Protein AF-A0A4Q3D648-F1 (afdb_monomer)

Sequence (101 aa):
MILISQSSAALAGAALALLVIGATWALWTGLRARADAAAMAEDHVRFNTLVSGSPAQAMIVRADGRIEMPRRLADWLGLQQIPRELDALAGGEGGLMPEDL

Nearest PDB structures (foldseek):
  6krd-assembly1_a  TM=3.530E-01  e=3.973E+00  Saccharomyces cerevisiae S288C

Foldseek 3Di:
DPPQDPVNVVVVVVVVVVVVVVVVVVVVVVVVVVVVVVVVVVVVVVVVVCQVPDPDFDWDQDPVQFIDGDPVVCVVLVHPDDDGGNVCLEDDRSSDDPVRD

pLDDT: mean 84.05, std 9.74, range [45.28, 97.94]

Solvent-accessible surface area (backbone atoms only — not comparable to full-atom values): 5985 Å² total; per-residue (Å²): 132,90,81,73,51,73,66,60,52,50,51,53,52,51,53,51,50,53,51,51,53,50,50,52,50,54,50,51,53,51,54,49,53,51,51,54,51,50,52,52,52,53,52,50,53,52,50,52,50,53,52,73,71,40,92,71,80,77,64,49,73,45,99,85,42,37,38,52,67,51,70,70,56,34,57,74,44,68,36,93,62,85,63,58,39,54,72,64,28,58,40,96,81,28,54,35,55,83,91,74,114

Radius of gyration: 30.0 Å; Cα contacts (8 Å, |Δi|>4): 63; chains: 1; bounding box: 58×30×76 Å

Mean predicted aligned error: 12.08 Å

Secondary structure (DSSP, 8-state):
-----HHHHHHHHHHHHHHHHHHHHHHHHHHHHHHHHHHHHHHHHHHHHHHHH-S----EE-TTSBEE--HHHHHHTT-SS--SBGGGGBSTTTSB-GGG-

Structure (mmCIF, N/CA/C/O backbone):
data_AF-A0A4Q3D648-F1
#
_entry.id   AF-A0A4Q3D648-F1
#
loop_
_atom_site.group_PDB
_atom_site.id
_atom_si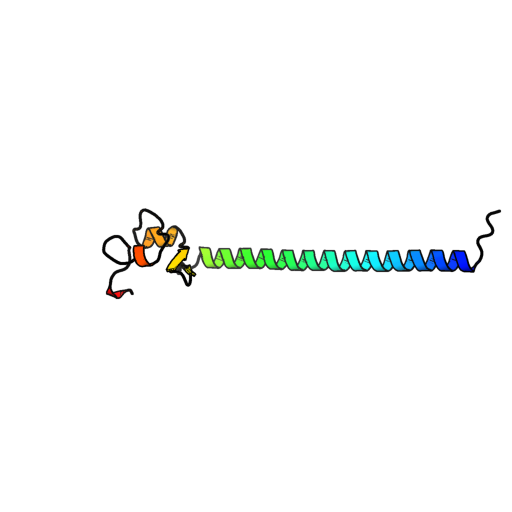te.type_symbol
_atom_site.label_atom_id
_atom_site.label_alt_id
_atom_site.label_comp_id
_atom_site.label_asym_id
_atom_site.label_entity_id
_atom_site.label_seq_id
_atom_site.pdbx_PDB_ins_code
_atom_site.Cartn_x
_atom_site.Cartn_y
_atom_site.Cartn_z
_atom_site.occupancy
_atom_site.B_iso_or_equiv
_atom_site.auth_seq_id
_atom_site.auth_comp_id
_atom_site.auth_asym_id
_atom_site.auth_atom_id
_atom_sit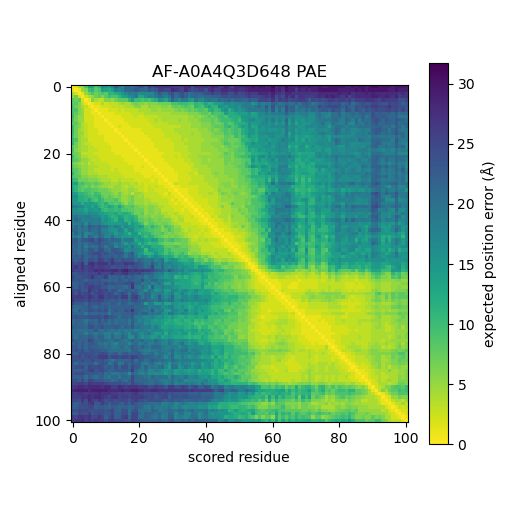e.pdbx_PDB_model_num
ATOM 1 N N . MET A 1 1 ? 25.649 -19.125 -47.269 1.00 45.28 1 MET A N 1
ATOM 2 C CA . MET A 1 1 ? 26.198 -17.895 -46.657 1.00 45.28 1 MET A CA 1
ATOM 3 C C . MET A 1 1 ? 25.013 -16.981 -46.401 1.00 45.28 1 MET A C 1
ATOM 5 O O . MET A 1 1 ? 24.381 -16.574 -47.366 1.00 45.28 1 MET A O 1
ATOM 9 N N . ILE A 1 2 ? 24.608 -16.779 -45.147 1.00 53.84 2 ILE A N 1
ATOM 10 C CA . ILE A 1 2 ? 23.444 -15.934 -44.840 1.00 53.84 2 ILE A CA 1
ATOM 11 C C . ILE A 1 2 ? 23.901 -14.477 -44.995 1.00 53.84 2 ILE A C 1
ATOM 13 O O . ILE A 1 2 ? 24.539 -13.929 -44.102 1.00 53.84 2 ILE A O 1
ATOM 17 N N . LEU A 1 3 ? 23.651 -13.879 -46.162 1.00 66.00 3 LEU A N 1
ATOM 18 C CA . LEU A 1 3 ? 23.873 -12.453 -46.408 1.00 66.00 3 LEU A CA 1
ATOM 19 C C . LEU A 1 3 ? 22.717 -11.675 -45.777 1.00 66.00 3 LEU A C 1
ATOM 21 O O . LEU A 1 3 ? 21.716 -11.377 -46.423 1.00 66.00 3 LEU A O 1
ATOM 25 N N . ILE A 1 4 ? 22.836 -11.398 -44.482 1.00 75.12 4 ILE A N 1
ATOM 26 C CA . ILE A 1 4 ? 21.939 -10.474 -43.788 1.00 75.12 4 ILE A CA 1
ATOM 27 C C . ILE A 1 4 ? 22.225 -9.078 -44.350 1.00 75.12 4 ILE A C 1
ATOM 29 O O . ILE A 1 4 ? 23.363 -8.611 -44.291 1.00 75.12 4 ILE A O 1
ATOM 33 N N . SER A 1 5 ? 21.220 -8.413 -44.933 1.00 82.38 5 SER A N 1
ATOM 34 C CA . SER A 1 5 ? 21.405 -7.037 -45.402 1.00 82.38 5 SER A CA 1
ATOM 35 C C . SER A 1 5 ? 21.670 -6.130 -44.197 1.00 82.38 5 SER A C 1
ATOM 37 O O . SER A 1 5 ? 21.071 -6.309 -43.133 1.00 82.38 5 SER A O 1
ATOM 39 N N . GLN A 1 6 ?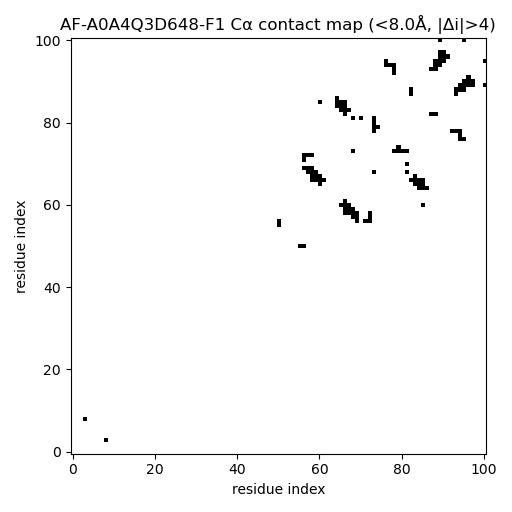 22.545 -5.137 -44.348 1.00 85.25 6 GLN A N 1
ATOM 40 C CA . GLN A 1 6 ? 22.912 -4.220 -43.262 1.00 85.25 6 GLN A CA 1
ATOM 41 C C . GLN A 1 6 ? 21.687 -3.567 -42.595 1.00 85.25 6 GLN A C 1
ATOM 43 O O . GLN A 1 6 ? 21.668 -3.384 -41.379 1.00 85.25 6 GLN A O 1
ATOM 48 N N . SER A 1 7 ? 20.635 -3.279 -43.368 1.00 86.56 7 SER A N 1
ATOM 49 C CA . SER A 1 7 ? 19.377 -2.735 -42.850 1.00 86.56 7 SER A CA 1
ATOM 50 C C . SER A 1 7 ? 18.618 -3.729 -41.968 1.00 86.56 7 SER A C 1
ATOM 52 O O . SER A 1 7 ? 18.117 -3.344 -40.915 1.00 86.56 7 SER A O 1
ATOM 54 N N . SER A 1 8 ? 18.573 -5.010 -42.341 1.00 88.88 8 SER A N 1
ATOM 55 C CA . SER A 1 8 ? 17.927 -6.047 -41.524 1.00 88.88 8 SER A CA 1
ATOM 56 C C . SER A 1 8 ? 18.666 -6.302 -40.205 1.00 88.88 8 SER A C 1
ATOM 58 O O . SER A 1 8 ? 18.023 -6.423 -39.163 1.00 88.88 8 SER A O 1
ATOM 60 N N . ALA A 1 9 ? 20.003 -6.278 -40.215 1.00 88.56 9 ALA A N 1
ATOM 61 C CA . ALA A 1 9 ? 20.806 -6.365 -38.994 1.00 88.56 9 ALA A CA 1
ATOM 62 C C . ALA A 1 9 ? 20.584 -5.151 -38.073 1.00 88.56 9 ALA A C 1
ATOM 64 O O . ALA A 1 9 ? 20.426 -5.314 -36.863 1.00 88.56 9 ALA A O 1
ATOM 65 N N . ALA A 1 10 ? 20.517 -3.942 -38.642 1.00 92.44 10 ALA A N 1
ATOM 66 C CA . ALA A 1 10 ? 20.249 -2.722 -37.886 1.00 92.44 10 ALA A CA 1
ATOM 67 C C . ALA A 1 10 ? 18.854 -2.733 -37.239 1.00 92.44 10 ALA A C 1
ATOM 69 O O . ALA A 1 10 ? 18.722 -2.400 -36.063 1.00 92.44 10 ALA A O 1
ATOM 70 N N . LEU A 1 11 ? 17.822 -3.168 -37.972 1.00 94.62 11 LEU A N 1
ATOM 71 C CA . LEU A 1 11 ? 16.459 -3.286 -37.445 1.00 94.62 11 LEU A CA 1
ATOM 72 C C . LEU A 1 11 ? 16.360 -4.332 -36.332 1.00 94.62 11 LEU A C 1
ATOM 74 O O . LEU A 1 11 ? 15.732 -4.072 -35.308 1.00 94.62 11 LEU A O 1
ATOM 78 N N . ALA A 1 12 ? 17.013 -5.484 -36.497 1.00 93.50 12 ALA A N 1
ATOM 79 C CA . ALA A 1 12 ? 17.062 -6.509 -35.459 1.00 93.50 12 ALA A CA 1
ATOM 80 C C . ALA A 1 12 ? 17.759 -5.994 -34.188 1.00 93.50 12 ALA A C 1
ATOM 82 O O . ALA A 1 12 ? 17.248 -6.180 -33.084 1.00 93.50 12 ALA A O 1
ATOM 83 N N . GLY A 1 13 ? 18.884 -5.288 -34.336 1.00 93.94 13 GLY A N 1
ATOM 84 C CA . GLY A 1 13 ? 19.588 -4.662 -33.216 1.00 93.94 13 GLY A CA 1
ATOM 85 C C . GLY A 1 13 ? 18.743 -3.601 -32.508 1.00 93.94 13 GLY A C 1
ATOM 86 O O . GLY A 1 13 ? 18.663 -3.600 -31.282 1.00 93.94 13 GLY A O 1
ATOM 87 N N . ALA A 1 14 ? 18.055 -2.744 -33.266 1.00 96.06 14 ALA A N 1
ATOM 88 C CA . ALA A 1 14 ? 17.160 -1.732 -32.711 1.00 96.06 14 ALA A CA 1
ATOM 89 C C . ALA A 1 14 ? 15.979 -2.361 -31.954 1.00 96.06 14 ALA A C 1
ATOM 91 O O . ALA A 1 14 ? 15.652 -1.924 -30.851 1.00 96.06 14 ALA A O 1
ATOM 92 N N . ALA A 1 15 ? 15.375 -3.417 -32.505 1.00 96.75 15 ALA A N 1
ATOM 93 C CA . ALA A 1 15 ? 14.295 -4.144 -31.846 1.00 96.75 15 ALA A CA 1
ATOM 94 C C . ALA A 1 15 ? 14.76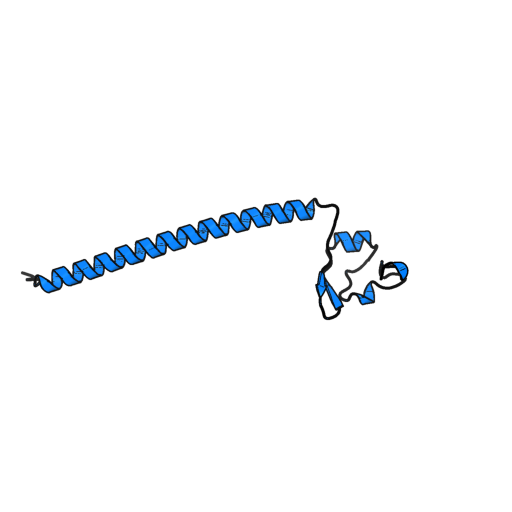0 -4.774 -30.523 1.00 96.75 15 ALA A C 1
ATOM 96 O O . ALA A 1 15 ? 14.093 -4.623 -29.501 1.00 96.75 15 ALA A O 1
ATOM 97 N N . LEU A 1 16 ? 15.932 -5.419 -30.514 1.00 96.62 16 LEU A N 1
ATOM 98 C CA . LEU A 1 16 ? 16.517 -5.976 -29.292 1.00 96.62 16 LEU A CA 1
ATOM 99 C C . LEU A 1 16 ? 16.837 -4.887 -28.263 1.00 96.62 16 LEU A C 1
ATOM 101 O O . LEU A 1 16 ? 16.526 -5.056 -27.087 1.00 96.62 16 LEU A O 1
ATOM 105 N N . ALA A 1 17 ? 17.402 -3.756 -28.692 1.00 96.94 17 ALA A N 1
ATOM 106 C CA . ALA A 1 17 ? 17.693 -2.635 -27.804 1.00 96.94 17 ALA A CA 1
ATOM 107 C C . ALA A 1 17 ? 16.418 -2.089 -27.143 1.00 96.94 17 ALA A C 1
ATOM 109 O O . ALA A 1 17 ? 16.394 -1.888 -25.929 1.00 96.94 17 ALA A O 1
ATOM 110 N N . LEU A 1 18 ? 15.337 -1.918 -27.911 1.00 97.81 18 LEU A N 1
ATOM 111 C CA . LEU A 1 18 ? 14.041 -1.489 -27.377 1.00 97.81 18 LEU A CA 1
ATOM 112 C C . LEU A 1 18 ? 13.471 -2.490 -26.370 1.00 97.81 18 LEU A C 1
ATOM 114 O O . LEU A 1 18 ? 12.968 -2.078 -25.325 1.00 97.81 18 LEU A O 1
ATOM 118 N N . LEU A 1 19 ? 13.584 -3.793 -26.643 1.00 97.19 19 LEU A N 1
ATOM 119 C CA . LEU A 1 19 ? 13.140 -4.829 -25.709 1.00 97.19 19 LEU A CA 1
ATOM 120 C C . LEU A 1 19 ? 13.934 -4.800 -24.402 1.00 97.19 19 LEU A C 1
ATOM 122 O O . LEU A 1 19 ? 13.336 -4.892 -23.333 1.00 97.19 19 LEU A O 1
ATOM 126 N N . VAL A 1 20 ? 15.257 -4.630 -24.469 1.00 97.56 20 VAL A N 1
ATOM 127 C CA . VAL A 1 20 ? 16.107 -4.533 -23.273 1.00 97.56 20 VAL A CA 1
ATOM 128 C C . VAL A 1 20 ? 15.737 -3.302 -22.452 1.00 97.56 20 VAL A C 1
ATOM 130 O O . VAL A 1 20 ? 15.516 -3.423 -21.250 1.00 97.56 20 VAL A O 1
ATOM 133 N N . ILE A 1 21 ? 15.587 -2.141 -23.093 1.00 97.94 21 ILE A N 1
ATOM 134 C CA . ILE A 1 21 ? 15.176 -0.903 -22.417 1.00 97.94 21 ILE A CA 1
ATOM 135 C C . ILE A 1 21 ? 13.806 -1.084 -21.751 1.00 97.94 21 ILE A C 1
ATOM 137 O O . ILE A 1 21 ? 13.642 -0.752 -20.576 1.00 97.94 21 ILE A O 1
ATOM 141 N N . GLY A 1 22 ? 12.838 -1.658 -22.471 1.00 97.75 22 GLY A N 1
ATOM 142 C CA . GLY A 1 22 ? 11.504 -1.937 -21.944 1.00 97.75 22 GLY A CA 1
ATOM 143 C C . GLY A 1 22 ? 11.532 -2.888 -20.746 1.00 97.75 22 GLY A C 1
ATOM 144 O O . GLY A 1 22 ? 10.899 -2.611 -19.729 1.00 97.75 22 GLY A O 1
ATOM 145 N N . ALA A 1 23 ? 12.315 -3.966 -20.822 1.00 96.50 23 ALA A N 1
ATOM 146 C CA . ALA A 1 23 ? 12.465 -4.929 -19.735 1.00 96.50 23 ALA A CA 1
ATOM 147 C C . ALA A 1 23 ? 13.124 -4.305 -18.495 1.00 96.50 23 ALA A C 1
ATOM 149 O O . ALA A 1 23 ? 12.649 -4.507 -17.378 1.00 96.50 23 ALA A O 1
ATOM 150 N N . THR A 1 24 ? 14.180 -3.506 -18.675 1.00 97.00 24 THR A N 1
ATOM 151 C CA . THR A 1 24 ? 14.828 -2.788 -17.570 1.00 97.00 24 THR A CA 1
ATOM 152 C C . THR A 1 24 ? 13.867 -1.802 -16.911 1.00 97.00 24 THR A C 1
ATOM 154 O O . THR A 1 24 ? 13.806 -1.738 -15.684 1.00 97.00 24 THR A O 1
ATOM 157 N N . TRP A 1 25 ? 13.078 -1.070 -17.699 1.00 97.00 25 TRP A N 1
ATOM 158 C CA . TRP A 1 25 ? 12.099 -0.127 -17.166 1.00 97.00 25 TRP A CA 1
ATOM 159 C C . TRP A 1 25 ? 10.966 -0.829 -16.402 1.00 97.00 25 TRP A C 1
ATOM 161 O O . TRP A 1 25 ? 10.623 -0.419 -15.290 1.00 97.00 25 TRP A O 1
ATOM 171 N N . ALA A 1 26 ? 10.437 -1.932 -16.938 1.00 95.88 26 ALA A N 1
ATOM 172 C CA . ALA A 1 26 ? 9.435 -2.754 -16.262 1.00 95.88 26 ALA A CA 1
ATOM 173 C C . ALA A 1 26 ? 9.967 -3.343 -14.943 1.00 95.88 26 ALA A C 1
ATOM 175 O O . ALA A 1 26 ? 9.279 -3.322 -13.924 1.00 95.88 26 ALA A O 1
ATOM 176 N N . LEU A 1 27 ? 11.217 -3.815 -14.927 1.00 95.75 27 LEU A N 1
ATOM 177 C CA . LEU A 1 27 ? 11.841 -4.333 -13.711 1.00 95.75 27 LEU A CA 1
ATOM 178 C C . LEU A 1 27 ? 12.046 -3.231 -12.666 1.00 95.75 27 LEU A C 1
ATOM 180 O O . LEU A 1 27 ? 11.745 -3.431 -11.492 1.00 95.75 27 LEU A O 1
ATOM 184 N N . TRP A 1 28 ? 12.527 -2.059 -13.084 1.00 95.50 28 TRP A N 1
ATOM 185 C CA . TRP A 1 28 ? 12.759 -0.931 -12.183 1.00 95.50 28 TRP A CA 1
ATOM 186 C C . TRP A 1 28 ? 11.460 -0.418 -11.554 1.00 95.50 28 TRP A C 1
ATOM 188 O O . TRP A 1 28 ? 11.392 -0.223 -10.340 1.00 95.50 28 TRP A O 1
ATOM 198 N N . THR A 1 29 ? 10.408 -0.257 -12.358 1.00 94.56 29 THR A N 1
ATOM 199 C CA . THR A 1 29 ? 9.083 0.158 -11.871 1.00 94.56 29 THR A CA 1
ATOM 200 C C . THR A 1 29 ? 8.461 -0.893 -10.951 1.00 94.56 29 THR A C 1
ATOM 202 O O . THR A 1 29 ? 7.937 -0.536 -9.898 1.00 94.56 29 THR A O 1
ATOM 205 N N . GLY A 1 30 ? 8.594 -2.183 -11.276 1.00 92.19 30 GLY A N 1
ATOM 206 C CA . GLY A 1 30 ? 8.129 -3.277 -10.422 1.00 92.19 30 GLY A CA 1
ATOM 207 C C . GLY A 1 30 ? 8.857 -3.349 -9.076 1.00 92.19 30 GLY A C 1
ATOM 208 O O . GLY A 1 30 ? 8.218 -3.493 -8.034 1.00 92.19 30 GLY A O 1
ATOM 209 N N . LEU A 1 31 ? 10.186 -3.198 -9.069 1.00 92.62 31 LEU A N 1
ATOM 210 C CA . LEU A 1 31 ? 10.979 -3.164 -7.835 1.00 92.62 31 LEU A CA 1
ATOM 211 C C . LEU A 1 31 ? 10.625 -1.956 -6.965 1.00 92.62 31 LEU A C 1
ATOM 213 O O . LEU A 1 31 ? 10.501 -2.100 -5.750 1.00 92.62 31 LEU A O 1
ATOM 217 N N . ARG A 1 32 ? 10.418 -0.789 -7.582 1.00 91.62 32 ARG A N 1
ATOM 218 C CA . ARG A 1 32 ? 9.998 0.420 -6.872 1.00 91.62 32 ARG A CA 1
ATOM 219 C C . ARG A 1 32 ? 8.611 0.261 -6.253 1.00 91.62 32 ARG A C 1
ATOM 221 O O . ARG A 1 32 ? 8.467 0.485 -5.060 1.00 91.62 32 ARG A O 1
ATOM 228 N N . ALA A 1 33 ? 7.635 -0.234 -7.014 1.00 88.56 33 ALA A N 1
ATOM 229 C CA . ALA A 1 33 ? 6.294 -0.507 -6.499 1.00 88.56 33 ALA A CA 1
ATOM 230 C C . ALA A 1 33 ? 6.311 -1.520 -5.342 1.00 88.56 33 ALA A C 1
ATOM 232 O O . ALA A 1 33 ? 5.576 -1.369 -4.368 1.00 88.56 33 ALA A O 1
ATOM 233 N N . ARG A 1 34 ? 7.180 -2.538 -5.412 1.00 87.81 34 ARG A N 1
ATOM 234 C CA . ARG A 1 34 ? 7.365 -3.501 -4.320 1.00 87.81 34 ARG A CA 1
ATOM 235 C C . ARG A 1 34 ? 7.953 -2.852 -3.065 1.00 87.81 34 ARG A C 1
ATOM 237 O O . ARG A 1 34 ? 7.523 -3.196 -1.968 1.00 87.81 34 ARG A O 1
ATOM 244 N N . ALA A 1 35 ? 8.930 -1.959 -3.216 1.00 87.75 35 ALA A N 1
ATOM 245 C CA . ALA A 1 35 ? 9.520 -1.232 -2.094 1.00 87.75 35 ALA A CA 1
ATOM 246 C C . ALA A 1 35 ? 8.493 -0.301 -1.430 1.00 87.75 35 ALA A C 1
ATOM 248 O O . ALA A 1 35 ? 8.347 -0.330 -0.211 1.00 87.75 35 ALA A O 1
ATOM 249 N N . ASP A 1 36 ? 7.726 0.438 -2.234 1.00 87.06 36 ASP A N 1
ATOM 250 C CA . ASP A 1 36 ? 6.672 1.330 -1.746 1.00 87.06 36 ASP A CA 1
ATOM 251 C C . ASP A 1 36 ? 5.576 0.538 -1.006 1.00 87.06 36 ASP A C 1
ATOM 253 O O . ASP A 1 36 ? 5.165 0.913 0.090 1.00 87.06 36 ASP A O 1
ATOM 257 N N . ALA A 1 37 ? 5.157 -0.613 -1.545 1.00 81.56 37 ALA A N 1
ATOM 258 C CA . ALA A 1 37 ? 4.182 -1.487 -0.891 1.00 81.56 37 ALA A CA 1
ATOM 259 C C . ALA A 1 37 ? 4.693 -2.062 0.443 1.00 81.56 37 ALA A C 1
ATOM 261 O O . ALA A 1 37 ? 3.922 -2.191 1.393 1.00 81.56 37 ALA A O 1
ATOM 262 N N . ALA A 1 38 ? 5.983 -2.403 0.529 1.00 85.44 38 ALA A N 1
ATOM 263 C CA . ALA A 1 38 ? 6.588 -2.881 1.770 1.00 85.44 38 ALA A CA 1
ATOM 264 C C . ALA A 1 38 ? 6.617 -1.782 2.844 1.00 85.44 38 ALA A C 1
ATOM 266 O O . ALA A 1 38 ? 6.247 -2.049 3.985 1.00 85.44 38 ALA A O 1
ATOM 267 N N . ALA A 1 39 ? 6.974 -0.551 2.464 1.00 83.50 39 ALA A N 1
ATOM 268 C CA . ALA A 1 39 ? 6.949 0.598 3.366 1.00 83.50 39 ALA A CA 1
ATOM 269 C C . ALA A 1 39 ? 5.528 0.880 3.887 1.00 83.50 39 ALA A C 1
ATOM 271 O O . ALA A 1 39 ? 5.326 1.026 5.090 1.00 83.50 39 ALA A O 1
ATOM 272 N N . MET A 1 40 ? 4.521 0.852 3.004 1.00 80.56 40 MET A N 1
ATOM 273 C CA . MET A 1 40 ? 3.115 0.996 3.406 1.00 80.56 40 MET A CA 1
ATOM 274 C C . MET A 1 40 ? 2.680 -0.104 4.382 1.00 80.56 40 MET A C 1
ATOM 276 O O . MET A 1 40 ? 2.009 0.176 5.372 1.00 80.56 40 MET A O 1
ATOM 280 N N . ALA A 1 41 ? 3.069 -1.359 4.144 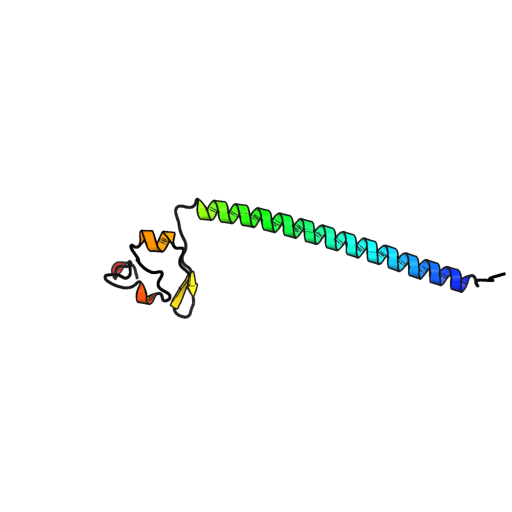1.00 83.19 41 ALA A N 1
ATOM 281 C CA . ALA A 1 41 ? 2.729 -2.458 5.044 1.00 83.19 41 ALA A CA 1
ATOM 282 C C . ALA A 1 41 ? 3.340 -2.274 6.446 1.00 83.19 41 ALA A C 1
ATOM 284 O O . ALA A 1 41 ? 2.673 -2.538 7.448 1.00 83.19 41 ALA A O 1
ATOM 285 N N . GLU A 1 42 ? 4.580 -1.793 6.528 1.00 83.12 42 GLU A N 1
ATOM 286 C CA . GLU A 1 42 ? 5.260 -1.523 7.797 1.00 83.12 42 GLU A CA 1
ATOM 287 C C . GLU A 1 42 ? 4.589 -0.380 8.575 1.00 83.12 42 GLU A C 1
ATOM 289 O O . GLU A 1 42 ? 4.306 -0.522 9.771 1.00 83.12 42 GLU A O 1
ATOM 294 N N . ASP A 1 43 ? 4.223 0.706 7.889 1.00 79.50 43 ASP A N 1
ATOM 295 C CA . ASP A 1 43 ? 3.473 1.812 8.489 1.00 79.50 43 ASP A CA 1
ATOM 296 C C . ASP A 1 43 ? 2.115 1.347 9.028 1.00 79.50 43 ASP A C 1
ATOM 298 O O . ASP A 1 43 ? 1.741 1.684 10.153 1.00 79.50 43 ASP A O 1
ATOM 302 N N . HIS A 1 44 ? 1.393 0.510 8.279 1.00 76.00 44 HIS A N 1
ATOM 303 C CA . HIS A 1 44 ? 0.117 -0.057 8.723 1.00 76.00 44 HIS A CA 1
ATOM 304 C C . HIS A 1 44 ? 0.269 -0.892 10.000 1.00 76.00 44 HIS A C 1
ATOM 306 O O . HIS A 1 44 ? -0.547 -0.769 10.917 1.00 76.00 44 HIS A O 1
ATOM 312 N N . VAL A 1 45 ? 1.315 -1.718 10.095 1.00 80.94 45 VAL A N 1
ATOM 313 C CA . VAL A 1 45 ? 1.607 -2.502 11.306 1.00 80.94 45 VAL A CA 1
ATOM 314 C C . VAL A 1 45 ? 1.882 -1.574 12.488 1.00 80.94 45 VAL A C 1
ATOM 316 O O . VAL A 1 45 ? 1.352 -1.791 13.582 1.00 80.94 45 VAL A O 1
ATOM 319 N N . ARG A 1 46 ? 2.652 -0.503 12.276 1.00 79.69 46 ARG A N 1
ATOM 320 C CA . ARG A 1 46 ? 2.939 0.492 13.312 1.00 79.69 46 ARG A CA 1
ATOM 321 C C . ARG A 1 46 ? 1.674 1.216 13.776 1.00 79.69 46 ARG A C 1
ATOM 323 O O . ARG A 1 46 ? 1.450 1.306 14.982 1.00 79.69 46 ARG A O 1
ATOM 330 N N . PHE A 1 47 ? 0.825 1.675 12.857 1.00 77.44 47 PHE A N 1
ATOM 331 C CA . PHE A 1 47 ? -0.458 2.295 13.197 1.00 77.44 47 PHE A CA 1
ATOM 332 C C . PHE A 1 47 ? -1.369 1.333 13.950 1.00 77.44 47 PHE A C 1
ATOM 334 O O . PHE A 1 47 ? -1.918 1.705 14.982 1.00 77.44 47 PHE A O 1
ATOM 341 N N . ASN A 1 48 ? -1.481 0.085 13.498 1.00 77.88 48 ASN A N 1
ATOM 342 C CA . ASN A 1 48 ? -2.298 -0.912 14.180 1.00 77.88 48 ASN A CA 1
ATOM 343 C C . ASN A 1 48 ? -1.774 -1.197 15.596 1.00 77.88 48 ASN A C 1
ATOM 345 O O . ASN A 1 48 ? -2.555 -1.341 16.533 1.00 77.88 48 ASN A O 1
ATOM 349 N N . THR A 1 49 ? -0.452 -1.192 15.781 1.00 77.56 49 THR A N 1
ATOM 350 C CA . THR A 1 49 ? 0.172 -1.332 17.104 1.00 77.56 49 THR A CA 1
ATOM 351 C C . THR A 1 49 ? -0.171 -0.142 18.005 1.00 77.56 49 THR A C 1
ATOM 353 O O . THR A 1 49 ? -0.613 -0.344 19.135 1.00 77.56 49 THR A O 1
ATOM 356 N N . LEU A 1 50 ? -0.057 1.090 17.497 1.00 79.50 50 LEU A N 1
ATOM 357 C CA . LEU A 1 50 ? -0.441 2.302 18.232 1.00 79.50 50 LEU A CA 1
ATOM 358 C C . LEU A 1 50 ? -1.934 2.320 18.585 1.00 79.50 50 LEU A C 1
ATOM 360 O O . LEU A 1 50 ? -2.284 2.659 19.710 1.00 79.50 50 LEU A O 1
ATOM 364 N N . VAL A 1 51 ? -2.809 1.907 17.666 1.00 74.88 51 VAL A N 1
ATOM 365 C CA . VAL A 1 51 ? -4.256 1.794 17.906 1.00 74.88 51 VAL A CA 1
ATOM 366 C C . VAL A 1 51 ? -4.553 0.712 18.946 1.00 74.88 51 VAL A C 1
ATOM 368 O O . VAL A 1 51 ? -5.345 0.941 19.851 1.00 74.88 51 VAL A O 1
ATOM 371 N N . SER A 1 52 ? -3.891 -0.445 18.876 1.00 70.50 52 SER A N 1
ATOM 372 C CA . SER A 1 52 ? -4.105 -1.546 19.827 1.00 70.50 52 SER A CA 1
ATOM 373 C C . SER A 1 52 ? -3.664 -1.215 21.261 1.00 70.50 52 SER A C 1
ATOM 375 O O . SER A 1 52 ? -4.257 -1.713 22.225 1.00 70.50 52 SER A O 1
ATOM 377 N N . GLY A 1 53 ? -2.631 -0.373 21.392 1.00 70.06 53 GLY A N 1
ATOM 378 C CA . GLY A 1 53 ? -2.118 0.134 22.665 1.00 70.06 53 GLY A CA 1
ATOM 379 C C . GLY A 1 53 ? -2.782 1.431 23.131 1.00 70.06 53 GLY A C 1
ATOM 380 O O . GLY A 1 53 ? -2.559 1.849 24.264 1.00 70.06 53 GLY A O 1
ATOM 381 N N . SER A 1 54 ? -3.592 2.067 22.281 1.00 67.94 54 SER A N 1
ATOM 382 C CA . SER A 1 54 ? -4.313 3.289 22.619 1.00 67.94 54 SER A CA 1
ATOM 383 C C . SER A 1 54 ? -5.429 2.988 23.628 1.00 67.94 54 SER A C 1
ATOM 385 O O . SER A 1 54 ? -6.199 2.045 23.430 1.00 67.94 54 SER A O 1
ATOM 387 N N . PRO A 1 55 ? -5.576 3.804 24.688 1.00 67.88 55 PRO A N 1
ATOM 388 C CA . PRO A 1 55 ? -6.712 3.711 25.602 1.00 67.88 55 PRO A CA 1
ATOM 389 C C . PRO A 1 55 ? -8.033 4.155 24.949 1.00 67.88 55 PRO A C 1
ATOM 391 O O . PRO A 1 55 ? -9.097 3.830 25.461 1.00 67.88 55 PRO A O 1
ATOM 394 N N . ALA A 1 56 ? -7.992 4.876 23.824 1.00 73.12 56 ALA A N 1
ATOM 395 C CA . ALA A 1 56 ? -9.183 5.283 23.084 1.00 73.12 56 ALA A CA 1
ATOM 396 C C . ALA A 1 56 ? -9.497 4.271 21.970 1.00 73.12 56 ALA A C 1
ATOM 398 O O . ALA A 1 56 ? -8.718 4.128 21.023 1.00 73.12 56 ALA A O 1
ATOM 399 N N . GLN A 1 57 ? -10.642 3.592 22.082 1.00 80.06 57 GLN A N 1
ATOM 400 C CA . GLN A 1 57 ? -11.156 2.652 21.086 1.00 80.06 57 GLN A CA 1
ATOM 401 C C . GLN A 1 57 ? -12.260 3.331 20.261 1.00 8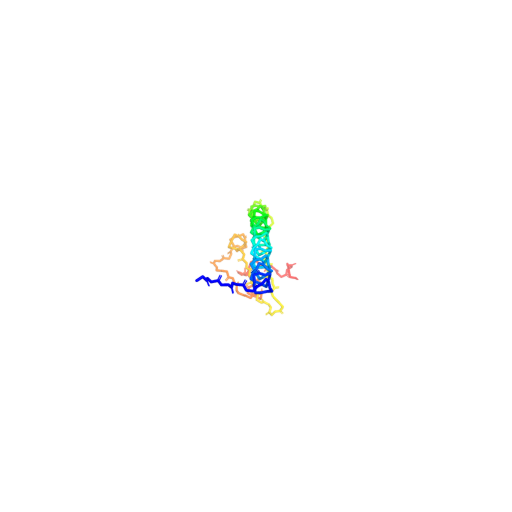0.06 57 GLN A C 1
ATOM 403 O O . GLN A 1 57 ? -13.265 3.762 20.814 1.00 80.06 57 GLN A O 1
ATOM 408 N N . ALA A 1 58 ? -12.081 3.427 18.941 1.00 81.56 58 ALA A N 1
ATOM 409 C CA . ALA A 1 58 ? -13.059 4.059 18.053 1.00 81.56 58 ALA A CA 1
ATOM 410 C C . ALA A 1 58 ? -14.129 3.066 17.557 1.00 81.56 58 ALA A C 1
ATOM 412 O O . ALA A 1 58 ? -13.807 1.920 17.240 1.00 81.56 58 ALA A O 1
ATOM 413 N N . MET A 1 59 ? -15.375 3.535 17.439 1.00 87.31 59 MET A N 1
ATOM 414 C CA . MET A 1 59 ? -16.492 2.878 16.748 1.00 87.31 59 MET A CA 1
ATOM 415 C C . MET A 1 59 ? -16.851 3.695 15.506 1.00 87.31 59 MET A C 1
ATOM 417 O O . MET A 1 59 ? -16.888 4.923 15.566 1.00 87.31 59 MET A O 1
ATOM 421 N N . ILE A 1 60 ? -17.119 3.028 14.385 1.00 88.31 60 ILE A N 1
ATOM 422 C CA . ILE A 1 60 ? -17.533 3.696 13.147 1.00 88.31 60 ILE A CA 1
ATOM 423 C C . ILE A 1 60 ? -19.055 3.666 13.065 1.00 88.31 60 ILE A C 1
ATOM 425 O O . ILE A 1 60 ? -19.648 2.593 13.126 1.00 88.31 60 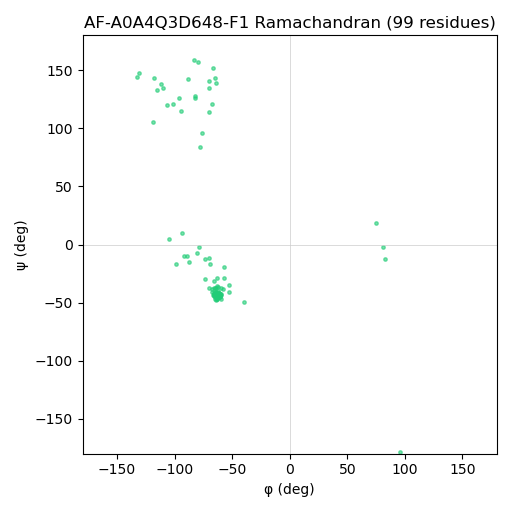ILE A O 1
ATOM 429 N N . VAL A 1 61 ? -19.668 4.834 12.880 1.00 90.38 61 VAL A N 1
ATOM 430 C CA . VAL A 1 61 ? -21.101 4.983 12.601 1.00 90.38 61 VAL A CA 1
ATOM 431 C C . VAL A 1 61 ? -21.264 5.361 11.132 1.00 90.38 61 VAL A C 1
ATOM 433 O O . VAL A 1 61 ? -20.734 6.373 10.671 1.00 90.38 61 VAL A O 1
ATOM 436 N N . ARG A 1 62 ? -21.969 4.530 10.370 1.00 89.00 62 ARG A N 1
ATOM 437 C CA . ARG A 1 62 ? -22.291 4.783 8.964 1.00 89.00 62 ARG A CA 1
ATOM 438 C C . ARG A 1 62 ? -23.474 5.750 8.869 1.00 89.00 62 ARG A C 1
ATOM 440 O O . ARG A 1 62 ? -24.290 5.842 9.778 1.00 89.00 62 ARG A O 1
ATOM 447 N N . ALA A 1 63 ? -23.594 6.444 7.737 1.00 87.44 63 ALA A N 1
ATOM 448 C CA . ALA A 1 63 ? -24.679 7.398 7.483 1.00 87.44 63 ALA A CA 1
ATOM 449 C C . ALA A 1 63 ? -26.097 6.795 7.590 1.00 87.44 63 ALA A C 1
ATOM 451 O O . ALA A 1 63 ? -27.060 7.534 7.749 1.00 87.44 63 ALA A O 1
ATOM 452 N N . ASP A 1 64 ? -26.227 5.470 7.497 1.00 86.44 64 ASP A N 1
ATOM 453 C CA . ASP A 1 64 ? -27.482 4.730 7.663 1.00 86.44 64 ASP A CA 1
ATOM 454 C C . ASP A 1 64 ? -27.707 4.217 9.098 1.00 86.44 64 ASP A C 1
ATOM 456 O O . ASP A 1 64 ? -28.602 3.410 9.324 1.00 86.44 64 ASP A O 1
ATOM 460 N N . GLY A 1 65 ? -26.890 4.650 10.061 1.00 84.94 65 GLY A N 1
ATOM 461 C CA . GLY A 1 65 ? -26.988 4.246 11.463 1.00 84.94 65 GLY A CA 1
ATOM 462 C C . GLY A 1 65 ? -26.359 2.889 11.775 1.00 84.94 65 GLY A C 1
ATOM 463 O O . GLY A 1 65 ? -26.322 2.504 12.942 1.00 84.94 65 GLY A O 1
ATOM 464 N N . ARG A 1 66 ? -25.820 2.163 10.785 1.00 90.12 66 ARG A N 1
ATOM 465 C CA . ARG A 1 66 ? -25.087 0.918 11.047 1.00 90.12 66 ARG A CA 1
ATOM 466 C C . ARG A 1 66 ? -23.761 1.203 11.736 1.00 90.12 66 ARG A C 1
ATOM 468 O O . ARG A 1 66 ? -23.064 2.149 11.370 1.00 90.12 66 ARG A O 1
ATOM 475 N N . ILE A 1 67 ? -23.396 0.359 12.693 1.00 90.81 67 ILE A N 1
ATOM 476 C CA . ILE A 1 67 ? -22.178 0.530 13.485 1.00 90.81 67 ILE A CA 1
ATOM 477 C C . ILE A 1 67 ? -21.201 -0.628 13.309 1.00 90.81 67 ILE A C 1
ATOM 479 O O . ILE A 1 67 ? -21.582 -1.794 13.202 1.00 90.81 67 ILE A O 1
ATOM 483 N N . GLU A 1 68 ? -19.917 -0.288 13.303 1.00 88.69 68 GLU A N 1
ATOM 484 C CA . GLU A 1 68 ? -18.805 -1.231 13.353 1.00 88.69 68 GLU A CA 1
ATOM 485 C C . GLU A 1 68 ? -18.003 -0.934 14.622 1.00 88.69 68 GLU A C 1
ATOM 487 O O . GLU A 1 68 ? -17.302 0.078 14.723 1.00 88.69 68 GLU A O 1
ATOM 492 N N . MET A 1 69 ? -18.153 -1.809 15.617 1.00 87.69 69 MET A N 1
ATOM 493 C CA . MET A 1 69 ? -17.570 -1.636 16.943 1.00 87.69 69 MET A CA 1
ATOM 494 C C . MET A 1 69 ? -16.531 -2.728 17.254 1.00 87.69 69 MET A C 1
ATOM 496 O O . MET A 1 69 ? -16.814 -3.920 17.091 1.00 87.69 69 MET A O 1
ATOM 500 N N . PRO A 1 70 ? -15.346 -2.358 17.771 1.00 85.56 70 PRO A N 1
ATOM 501 C CA . PRO A 1 70 ? -14.369 -3.306 18.299 1.00 85.56 70 PRO A CA 1
ATOM 502 C C . PRO A 1 70 ? -14.901 -4.049 19.529 1.00 85.56 70 PRO A C 1
ATOM 504 O O . PRO A 1 70 ? -15.470 -3.435 20.429 1.00 85.56 70 PRO A O 1
ATOM 507 N N . ARG A 1 71 ? -14.644 -5.362 19.625 1.00 85.50 71 ARG A N 1
ATOM 508 C CA . ARG A 1 71 ? -15.142 -6.210 20.729 1.00 85.50 71 ARG A CA 1
ATOM 509 C C . ARG A 1 71 ? -14.806 -5.657 22.118 1.00 85.50 71 ARG A C 1
ATOM 511 O O . ARG A 1 71 ? -15.671 -5.633 22.977 1.00 85.50 71 ARG A O 1
ATOM 518 N N . ARG A 1 72 ? -13.589 -5.133 22.299 1.00 83.44 72 ARG A N 1
ATOM 519 C CA . ARG A 1 72 ? -13.141 -4.518 23.558 1.00 83.44 72 ARG A CA 1
ATOM 520 C C . ARG A 1 72 ? -14.029 -3.345 24.000 1.00 83.44 72 ARG A C 1
ATOM 522 O O . ARG A 1 72 ? -14.276 -3.208 25.189 1.00 83.44 72 ARG A O 1
ATOM 529 N N . LEU A 1 73 ? -14.502 -2.515 23.064 1.00 85.62 73 LEU A N 1
ATOM 530 C CA . LEU A 1 73 ? -15.408 -1.406 23.386 1.00 85.62 73 LEU A CA 1
ATOM 531 C C . LEU A 1 73 ? -16.790 -1.928 23.795 1.00 85.62 73 LEU A C 1
ATOM 533 O O . LEU A 1 73 ? -17.372 -1.410 24.739 1.00 85.62 73 LEU A O 1
ATOM 537 N N . ALA A 1 74 ? -17.271 -2.994 23.147 1.00 87.75 74 ALA A N 1
ATOM 538 C CA . ALA A 1 74 ? -18.504 -3.668 23.554 1.00 87.75 74 ALA A CA 1
ATOM 539 C C . ALA A 1 74 ? -18.403 -4.190 24.997 1.00 87.75 74 ALA A C 1
ATOM 541 O O . ALA A 1 74 ? -19.312 -3.979 25.794 1.00 87.75 74 ALA A O 1
ATOM 542 N N . ASP A 1 75 ? -17.264 -4.798 25.343 1.00 85.81 75 ASP A N 1
ATOM 543 C CA . ASP A 1 75 ? -17.007 -5.302 26.693 1.00 85.81 75 ASP A CA 1
ATOM 544 C C . ASP A 1 75 ? -16.945 -4.155 27.726 1.00 85.81 75 ASP A C 1
ATOM 546 O O . ASP A 1 75 ? -17.447 -4.306 28.838 1.00 85.81 75 ASP A O 1
ATOM 550 N N . TRP A 1 76 ? -16.380 -2.990 27.371 1.00 86.25 76 TRP A N 1
ATOM 551 C CA . TRP A 1 76 ? -16.379 -1.796 28.235 1.00 86.25 76 TRP A CA 1
ATOM 552 C C . TRP A 1 76 ? -17.776 -1.227 28.475 1.00 86.25 76 TRP A C 1
ATOM 554 O O . TRP A 1 76 ? -18.068 -0.795 29.587 1.00 86.25 76 TRP A O 1
ATOM 564 N N . LEU A 1 77 ? -18.631 -1.251 27.452 1.00 86.19 77 LEU A N 1
ATOM 565 C CA . LEU A 1 77 ? -20.028 -0.820 27.533 1.00 86.19 77 LEU A CA 1
ATOM 566 C C . LEU A 1 77 ? -20.945 -1.877 28.178 1.00 86.19 77 LEU A C 1
ATOM 568 O O . LEU A 1 77 ? -22.137 -1.636 28.335 1.00 86.19 77 LEU A O 1
ATOM 572 N N . GLY A 1 78 ? -20.415 -3.049 28.550 1.00 86.44 78 GLY A N 1
ATOM 573 C CA . GLY A 1 78 ? -21.186 -4.124 29.184 1.00 86.44 78 GLY A CA 1
ATOM 574 C C . GLY A 1 78 ? -22.101 -4.900 28.230 1.00 86.44 78 GLY A C 1
ATOM 575 O O . GLY A 1 78 ? -23.016 -5.590 28.677 1.00 86.44 78 GLY A O 1
ATOM 576 N N . LEU A 1 79 ? -21.864 -4.817 26.921 1.00 86.69 79 LEU A N 1
ATOM 577 C CA . LEU A 1 79 ? -22.710 -5.422 25.895 1.00 86.69 79 LEU A CA 1
ATOM 578 C C . LEU A 1 79 ? -22.385 -6.907 25.703 1.00 86.69 79 LEU A C 1
ATOM 580 O O . LEU A 1 79 ? -21.252 -7.280 25.399 1.00 86.69 79 LEU A O 1
ATOM 584 N N . GLN A 1 80 ? -23.395 -7.777 25.798 1.00 82.75 80 GLN A N 1
ATOM 585 C CA . GLN A 1 80 ? -23.203 -9.221 25.581 1.00 82.75 80 GLN A CA 1
ATOM 586 C C . GLN A 1 80 ? -23.011 -9.597 24.105 1.00 82.75 80 GLN A C 1
ATOM 588 O O . GLN A 1 80 ? -22.331 -10.575 23.777 1.00 82.75 80 GLN A O 1
ATOM 593 N N . GLN A 1 81 ? -23.603 -8.818 23.202 1.00 83.75 81 GLN A N 1
ATOM 594 C CA . GLN A 1 81 ? -23.503 -8.995 21.761 1.00 83.75 81 GLN A CA 1
ATOM 595 C C . GLN A 1 81 ? -23.181 -7.654 21.111 1.00 83.75 81 GLN A C 1
ATOM 597 O O . GLN A 1 81 ? -23.670 -6.627 21.559 1.00 83.75 81 GLN A O 1
ATOM 602 N N . ILE A 1 82 ? -22.370 -7.667 20.049 1.00 84.31 82 ILE A N 1
ATOM 603 C CA . ILE A 1 82 ? -22.054 -6.454 19.288 1.00 84.31 82 ILE A CA 1
ATOM 604 C C . ILE A 1 82 ? -23.320 -6.025 18.517 1.00 84.31 82 ILE A C 1
ATOM 606 O O . ILE A 1 82 ? -23.744 -6.770 17.622 1.00 84.31 82 ILE A O 1
ATOM 610 N N . PRO A 1 83 ? -23.925 -4.866 18.840 1.00 85.56 83 PRO A N 1
ATOM 611 C CA . PRO A 1 83 ? -25.064 -4.335 18.105 1.00 85.56 83 PRO A CA 1
ATOM 612 C C . PRO A 1 83 ? -24.654 -3.924 16.686 1.00 85.56 83 PRO A C 1
ATOM 614 O O . PRO A 1 83 ? -23.498 -3.592 16.427 1.00 85.56 83 PRO A O 1
ATOM 617 N N . ARG A 1 84 ? -25.603 -3.985 15.744 1.00 86.38 84 ARG A N 1
ATOM 618 C CA . ARG A 1 84 ? -25.373 -3.638 14.326 1.00 86.38 84 ARG A CA 1
ATOM 619 C C . ARG A 1 84 ? -25.823 -2.228 13.966 1.00 86.38 84 ARG A C 1
ATOM 621 O O . ARG A 1 84 ? -25.427 -1.729 12.917 1.00 86.38 84 ARG A O 1
ATOM 628 N N . GLU A 1 85 ? -26.641 -1.612 14.809 1.00 87.06 85 GLU A N 1
ATOM 629 C CA . GLU A 1 85 ? -27.235 -0.295 14.596 1.00 87.06 85 GLU A CA 1
ATOM 630 C C . GLU A 1 85 ? -27.036 0.567 15.842 1.00 87.06 85 GLU A C 1
ATOM 632 O O . GLU A 1 85 ? -27.009 0.045 16.957 1.00 87.06 85 GLU A O 1
ATOM 637 N N . LEU A 1 86 ? -26.885 1.876 15.642 1.00 85.19 86 LEU A N 1
ATOM 638 C CA . LEU A 1 86 ? -26.647 2.852 16.704 1.00 85.19 86 LEU A CA 1
ATOM 639 C C . LEU A 1 86 ? -27.823 2.932 17.685 1.00 85.19 86 LEU A C 1
ATOM 641 O O . LEU A 1 86 ? -27.604 3.082 18.878 1.00 85.19 86 LEU A O 1
ATOM 645 N N . ASP A 1 87 ? -29.054 2.779 17.197 1.00 84.94 87 ASP A N 1
ATOM 646 C CA . ASP A 1 87 ? -30.263 2.851 18.029 1.00 84.94 87 ASP A CA 1
ATOM 647 C C . ASP A 1 87 ? -30.310 1.730 19.081 1.00 84.94 87 ASP A C 1
ATOM 649 O O . ASP A 1 87 ? -30.798 1.915 20.189 1.00 84.94 87 ASP A O 1
ATOM 653 N N . ALA A 1 88 ? -29.691 0.582 18.786 1.00 84.06 88 ALA A N 1
ATOM 654 C CA . ALA A 1 88 ? -29.572 -0.522 19.735 1.00 84.06 88 ALA A CA 1
ATOM 655 C C . ALA A 1 88 ? -28.616 -0.225 20.906 1.00 84.06 88 ALA A C 1
ATOM 657 O O . ALA A 1 88 ? -28.584 -0.996 21.864 1.00 84.06 88 ALA A O 1
ATOM 658 N N . LEU A 1 89 ? -27.831 0.857 20.829 1.00 84.62 89 LEU A N 1
ATOM 659 C CA . LEU A 1 89 ? -27.000 1.329 21.935 1.00 84.62 89 LEU A CA 1
ATOM 660 C C . LEU A 1 89 ? -27.754 2.281 22.878 1.00 84.62 89 LEU A C 1
ATOM 662 O O . LEU A 1 89 ? -27.295 2.525 23.991 1.00 84.62 89 LEU A O 1
ATOM 666 N N . ALA A 1 90 ? -28.904 2.816 22.466 1.00 80.25 90 ALA A N 1
ATOM 667 C CA . ALA A 1 90 ? -29.670 3.755 23.271 1.00 80.25 90 ALA A CA 1
ATOM 668 C C . ALA A 1 90 ? -30.553 3.027 24.303 1.00 80.25 90 ALA A C 1
ATOM 670 O O . ALA A 1 90 ? -31.368 2.168 23.961 1.00 80.25 90 ALA A O 1
ATOM 671 N N . GLY A 1 91 ? -30.443 3.413 25.577 1.00 67.19 91 GLY A N 1
ATOM 672 C CA . GLY A 1 91 ? -31.332 2.945 26.647 1.00 67.19 91 GLY A CA 1
ATOM 673 C C . GLY A 1 91 ? -30.793 1.757 27.454 1.00 67.19 91 GLY A C 1
ATOM 674 O O . GLY A 1 91 ? -29.685 1.288 27.240 1.00 67.19 91 GLY A O 1
ATOM 675 N N . GLY A 1 92 ? -31.591 1.284 28.421 1.00 66.81 92 GLY A N 1
ATOM 676 C CA . GLY A 1 92 ? -31.151 0.534 29.616 1.00 66.81 92 GLY A CA 1
ATOM 677 C C . GLY A 1 92 ? -30.039 -0.517 29.461 1.00 66.81 92 GLY A C 1
ATOM 678 O O . GLY A 1 92 ? -29.090 -0.479 30.236 1.00 66.81 92 GLY A O 1
ATOM 679 N N . GLU A 1 93 ? -30.130 -1.432 28.488 1.00 67.69 93 GLU A N 1
ATOM 680 C CA . GLU A 1 93 ? -29.091 -2.456 28.229 1.00 67.69 93 GLU A CA 1
ATOM 681 C C . GLU A 1 93 ? -28.227 -2.175 26.981 1.00 67.69 93 GLU A C 1
ATOM 683 O O . GLU A 1 93 ? -27.380 -2.987 26.617 1.00 67.69 93 GLU A O 1
ATOM 688 N N . GLY A 1 94 ? -28.421 -1.029 26.322 1.00 75.44 94 GLY A N 1
ATOM 689 C CA . GLY A 1 94 ? -27.680 -0.597 25.131 1.00 75.44 94 GLY A CA 1
ATOM 690 C C . GLY A 1 94 ? -26.308 0.020 25.432 1.00 75.44 94 GLY A C 1
ATOM 691 O O . GLY A 1 94 ? -25.509 0.250 24.527 1.00 75.44 94 GLY A O 1
ATOM 692 N N . GLY A 1 95 ? -25.984 0.248 26.703 1.00 76.06 95 GLY A N 1
ATOM 693 C CA . GLY A 1 95 ? -24.671 0.736 27.129 1.00 76.06 95 GLY A CA 1
ATOM 694 C C . GLY A 1 95 ? -24.472 2.253 27.022 1.00 76.06 95 GLY A C 1
ATOM 695 O O . GLY A 1 95 ? -23.522 2.743 27.625 1.00 76.06 95 GLY A O 1
ATOM 696 N N . LEU A 1 96 ? -25.352 2.997 26.333 1.00 80.19 96 LEU A N 1
ATOM 697 C CA .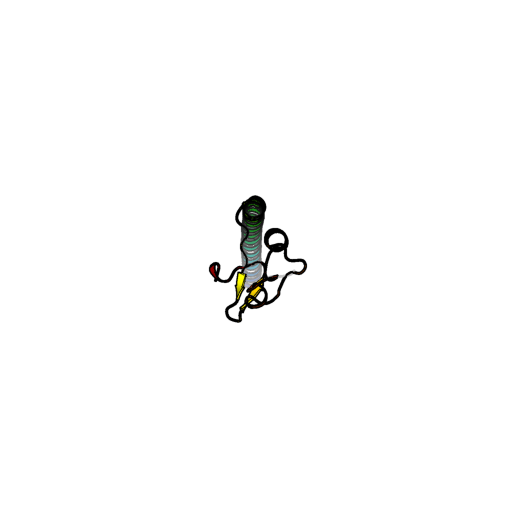 LEU A 1 96 ? -25.390 4.468 26.348 1.00 80.19 96 LEU A CA 1
ATOM 698 C C . LEU A 1 96 ? -26.626 4.979 27.096 1.00 80.19 96 LEU A C 1
ATOM 700 O O . LEU A 1 96 ? -27.751 4.510 26.877 1.00 80.19 96 LEU A O 1
ATOM 704 N N . MET A 1 97 ? -26.419 5.967 27.965 1.00 79.00 97 MET A N 1
ATOM 705 C CA . MET A 1 97 ? -27.498 6.639 28.679 1.00 79.00 97 MET A CA 1
ATOM 706 C C . MET A 1 97 ? -28.119 7.742 27.810 1.00 79.00 97 MET A C 1
ATOM 708 O O . MET A 1 97 ? -27.488 8.224 26.871 1.00 79.00 97 MET A O 1
ATOM 712 N N . PRO A 1 98 ? -29.359 8.176 28.100 1.00 74.25 98 PRO A N 1
ATOM 713 C CA . PRO A 1 98 ? -29.999 9.262 27.358 1.00 74.25 98 PRO A CA 1
ATOM 714 C C . PRO A 1 98 ? -29.197 10.570 27.366 1.00 74.25 98 PRO A C 1
ATOM 716 O O . PRO A 1 98 ? -29.312 11.347 26.427 1.00 74.25 98 PRO A O 1
ATOM 719 N N . GLU A 1 99 ? -28.401 10.818 28.410 1.00 77.31 99 GLU A N 1
ATOM 720 C CA . GLU A 1 99 ? -27.484 11.961 28.489 1.00 77.31 99 GLU A CA 1
ATOM 721 C C . GLU A 1 99 ? -26.223 11.855 27.609 1.00 77.31 99 GLU A C 1
ATOM 723 O O . GLU A 1 99 ? -25.534 12.861 27.439 1.00 77.31 99 GLU A O 1
ATOM 728 N N . ASP A 1 100 ? -25.921 10.675 27.055 1.00 70.81 100 ASP A N 1
ATOM 729 C CA . ASP A 1 100 ? -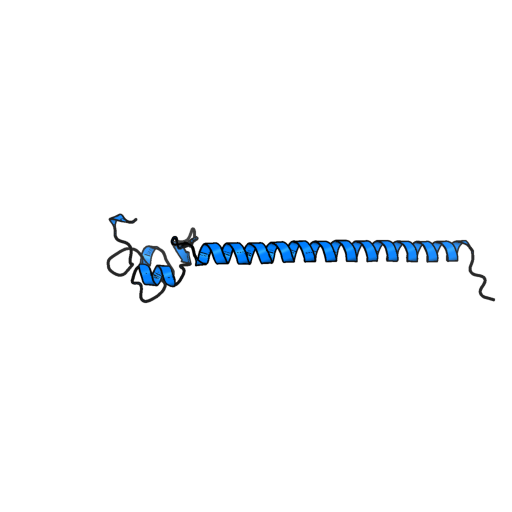24.737 10.423 26.219 1.00 70.81 100 ASP A CA 1
ATOM 730 C C . ASP A 1 100 ? -24.996 10.625 24.709 1.00 70.81 100 ASP A C 1
ATOM 732 O O . ASP A 1 100 ? -24.051 10.582 23.915 1.00 70.81 100 ASP A O 1
ATOM 736 N N . LEU A 1 101 ? -26.263 10.804 24.308 1.00 62.81 101 LEU A N 1
ATOM 737 C CA . LEU A 1 101 ? -26.715 11.000 22.919 1.00 62.81 101 LEU A CA 1
ATOM 738 C C . LEU A 1 101 ? -26.759 12.486 22.533 1.00 62.81 101 LEU A C 1
ATOM 740 O O . LEU A 1 101 ? -26.390 12.789 21.374 1.00 62.81 101 LEU A O 1
#